Protein AF-A0A7S0H336-F1 (afdb_monomer_lite)

Sequence (105 aa):
EPITFTSLVSVNSTQRRGLWGGVVICGYAPIATGGTNMIEGLTGVSYGGTNASDFSGTLRYVRIWHGGADIGGGLGGEGSGKEINGLTLAGVGSSTTVEYVEVAF

Radius of gyration: 14.87 Å; chains: 1; bounding box: 36×26×38 Å

InterPro domains:
  IPR060488 Pectate-lyase like, beta-helix domain [PF28492] (2-103)

Secondary structure (DSSP, 8-state):
--EEE--SSPPBTTB-S-SS--EEEE--S--TTSS-EE-TT-TT-EE--S-TT----EEEEEEEES---B-SS-TTS---S-B--SEEEES--TT-EEEEEEEE-

Foldseek 3Di:
DAAEDDAPDDDDPVQFAQSEQADEQAWAAADPVGDKDAQFLDPPHIHYHHDQATASDEAERYEQTRHWHDRPQPPPDDDPVRGRDNYHYGRHHPNYHHYNYHYYD

Structure (mmCIF, N/CA/C/O backbone):
data_AF-A0A7S0H336-F1
#
_entry.id   AF-A0A7S0H336-F1
#
loop_
_atom_site.group_PDB
_atom_site.id
_atom_site.type_symbol
_atom_site.label_atom_id
_atom_site.label_alt_id
_atom_site.label_comp_id
_atom_site.label_asym_id
_atom_site.label_entity_id
_atom_site.label_seq_id
_atom_site.pdbx_PDB_ins_code
_atom_site.Cartn_x
_atom_site.Cartn_y
_atom_site.Cartn_z
_atom_site.occupancy
_atom_site.B_iso_or_equiv
_atom_site.auth_seq_id
_atom_site.auth_comp_id
_atom_site.auth_asym_id
_atom_site.auth_atom_id
_atom_site.pdbx_PDB_model_num
ATOM 1 N N . GLU A 1 1 ? -9.229 -8.213 -16.349 1.00 83.62 1 GLU A N 1
ATOM 2 C CA . GLU A 1 1 ? -7.761 -8.049 -16.326 1.00 83.62 1 GLU A CA 1
ATOM 3 C C . GLU A 1 1 ? -7.391 -7.282 -15.059 1.00 83.62 1 GLU A C 1
ATOM 5 O O . GLU A 1 1 ? -8.191 -6.425 -14.690 1.00 83.62 1 GLU A O 1
ATOM 10 N N . PRO A 1 2 ? -6.309 -7.624 -14.332 1.00 93.19 2 PRO A N 1
ATOM 11 C CA . PRO A 1 2 ? -5.933 -6.888 -13.126 1.00 93.19 2 PRO A CA 1
ATOM 12 C C . PRO A 1 2 ? -5.471 -5.464 -13.455 1.00 93.19 2 PRO A C 1
ATOM 14 O O . PRO A 1 2 ? -4.856 -5.228 -14.494 1.00 93.19 2 PRO A O 1
ATOM 17 N N . ILE A 1 3 ? -5.718 -4.528 -12.539 1.00 96.75 3 ILE A N 1
ATOM 18 C CA . ILE A 1 3 ? -5.158 -3.173 -12.621 1.00 96.75 3 ILE A CA 1
ATOM 19 C C . ILE A 1 3 ? -3.657 -3.276 -12.356 1.00 96.75 3 ILE A C 1
ATOM 21 O O . ILE A 1 3 ? -3.257 -3.867 -11.355 1.00 96.75 3 ILE A O 1
ATOM 25 N N . THR A 1 4 ? -2.827 -2.705 -13.230 1.00 95.69 4 THR A N 1
ATOM 26 C CA . THR A 1 4 ? -1.367 -2.717 -13.061 1.00 95.69 4 THR A CA 1
ATOM 27 C C . THR A 1 4 ? -0.862 -1.316 -12.748 1.00 95.69 4 THR A C 1
ATOM 29 O O . THR A 1 4 ? -0.940 -0.423 -13.589 1.00 95.69 4 THR A O 1
ATOM 32 N N . PHE A 1 5 ? -0.323 -1.138 -11.543 1.00 96.00 5 PHE A N 1
ATOM 33 C CA . PHE A 1 5 ? 0.474 0.026 -11.177 1.00 96.00 5 PHE A CA 1
ATOM 34 C C . PHE A 1 5 ? 1.951 -0.274 -11.434 1.00 96.00 5 PHE A C 1
ATOM 36 O O . PHE A 1 5 ? 2.485 -1.274 -10.949 1.00 96.00 5 PHE A O 1
ATOM 43 N N . THR A 1 6 ? 2.611 0.592 -12.198 1.00 94.00 6 THR A N 1
ATOM 44 C CA . THR A 1 6 ? 4.030 0.467 -12.549 1.00 94.00 6 THR A CA 1
ATOM 45 C C . THR A 1 6 ? 4.637 1.840 -12.837 1.00 94.00 6 THR A C 1
ATOM 47 O O . THR A 1 6 ? 3.914 2.810 -13.074 1.00 94.00 6 THR A O 1
ATOM 50 N N . SER A 1 7 ? 5.968 1.917 -12.840 1.00 90.44 7 SER A N 1
ATOM 51 C CA . SER A 1 7 ? 6.701 3.106 -13.272 1.00 90.44 7 SER A CA 1
ATOM 52 C C . SER A 1 7 ? 6.529 3.364 -14.772 1.00 90.44 7 SER A C 1
ATOM 54 O O . SER A 1 7 ? 6.399 2.431 -15.565 1.00 90.44 7 SER A O 1
ATOM 56 N N . LEU A 1 8 ? 6.590 4.641 -15.156 1.00 87.25 8 LEU A N 1
ATOM 57 C CA . LEU A 1 8 ? 6.759 5.064 -16.551 1.00 87.25 8 LEU A CA 1
ATOM 58 C C . LEU A 1 8 ? 8.213 4.913 -17.029 1.00 87.25 8 LEU A C 1
ATOM 60 O O . LEU A 1 8 ? 8.483 5.017 -18.223 1.00 87.25 8 LEU A O 1
ATOM 64 N N . VAL A 1 9 ? 9.155 4.697 -16.105 1.00 84.81 9 VAL A N 1
ATOM 65 C CA . VAL A 1 9 ? 10.564 4.466 -16.421 1.00 84.81 9 VAL A CA 1
ATOM 66 C C . VAL A 1 9 ? 10.722 3.070 -17.012 1.00 84.81 9 VAL A C 1
ATOM 68 O O . VAL A 1 9 ? 10.265 2.083 -16.435 1.00 84.81 9 VAL A O 1
ATOM 71 N N . SER A 1 10 ? 11.403 2.986 -18.155 1.00 83.69 10 SER A N 1
ATOM 72 C CA . SER A 1 10 ? 11.689 1.715 -18.814 1.00 83.69 10 SER A CA 1
ATOM 73 C C . SER A 1 10 ? 12.467 0.775 -17.899 1.00 83.69 10 SER A C 1
ATOM 75 O O . SER A 1 10 ? 13.549 1.106 -17.410 1.00 83.69 10 SER A O 1
ATOM 77 N N . VAL A 1 11 ? 11.939 -0.435 -17.735 1.00 85.31 11 VAL A N 1
ATOM 78 C CA . VAL A 1 11 ? 12.629 -1.529 -17.052 1.00 85.31 11 VAL A CA 1
ATOM 79 C C . VAL A 1 11 ? 13.837 -1.938 -17.890 1.00 85.31 11 VAL A C 1
ATOM 81 O O . VAL A 1 11 ? 13.709 -2.208 -19.085 1.00 85.31 11 VAL A O 1
ATOM 84 N N . ASN A 1 12 ? 15.011 -2.013 -17.270 1.00 81.31 12 ASN A N 1
ATOM 85 C CA . ASN A 1 12 ? 16.204 -2.565 -17.907 1.00 81.31 12 ASN A CA 1
ATOM 86 C C . ASN A 1 12 ? 16.677 -3.821 -17.161 1.00 81.31 12 ASN A C 1
ATOM 88 O O . ASN A 1 12 ? 16.233 -4.117 -16.051 1.00 81.31 12 ASN A O 1
ATOM 92 N N . SER A 1 13 ? 17.575 -4.593 -17.777 1.00 76.25 13 SER A N 1
ATOM 93 C CA . SER A 1 13 ? 18.019 -5.887 -17.237 1.00 76.25 13 SER A CA 1
ATOM 94 C C . SER A 1 13 ? 18.704 -5.789 -15.870 1.00 76.25 13 SER A C 1
ATOM 96 O O . SER A 1 13 ? 18.758 -6.786 -15.153 1.00 76.25 13 SER A O 1
ATOM 98 N N . THR A 1 14 ? 19.218 -4.612 -15.513 1.00 77.81 14 THR A N 1
ATOM 99 C CA . THR A 1 14 ? 19.980 -4.363 -14.282 1.00 77.81 14 THR A CA 1
ATOM 100 C C . THR A 1 14 ? 19.168 -3.691 -13.175 1.00 77.81 14 THR A C 1
ATOM 102 O O . THR A 1 14 ? 19.537 -3.804 -12.012 1.00 77.81 14 THR A O 1
ATOM 105 N N . GLN A 1 15 ? 18.048 -3.040 -13.501 1.00 77.94 15 GLN A N 1
ATOM 106 C CA . GLN A 1 15 ? 17.195 -2.338 -12.546 1.00 77.94 15 GLN A CA 1
ATOM 107 C C . GLN A 1 15 ? 15.731 -2.714 -12.776 1.00 77.94 15 GLN A C 1
ATOM 109 O O . GLN A 1 15 ? 15.046 -2.170 -13.642 1.00 77.94 15 GLN A O 1
ATOM 114 N N . ARG A 1 16 ? 15.266 -3.680 -11.977 1.00 84.44 16 ARG A N 1
ATOM 115 C CA . ARG A 1 16 ? 13.885 -4.182 -12.013 1.00 84.44 16 ARG A CA 1
ATOM 116 C C . ARG A 1 16 ? 13.044 -3.763 -10.807 1.00 84.44 16 ARG A C 1
ATOM 118 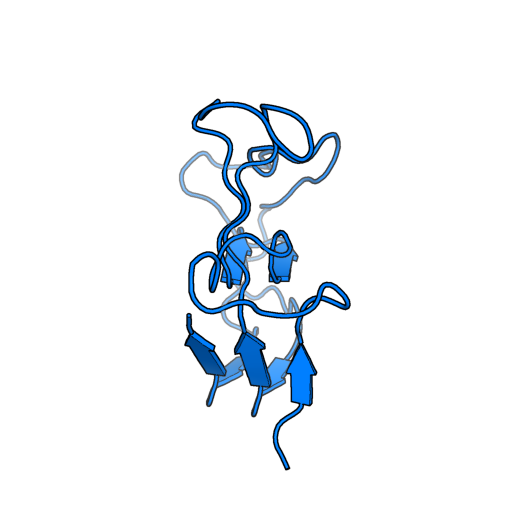O O . ARG A 1 16 ? 11.846 -3.976 -10.851 1.00 84.44 16 ARG A O 1
ATOM 125 N N . ARG A 1 17 ? 13.638 -3.136 -9.792 1.00 87.25 17 ARG A N 1
ATOM 126 C CA . ARG A 1 17 ? 12.948 -2.595 -8.610 1.00 87.25 17 ARG A CA 1
ATOM 127 C C . ARG A 1 17 ? 13.338 -1.149 -8.368 1.00 87.25 17 ARG A C 1
ATOM 129 O O . ARG A 1 17 ? 14.340 -0.682 -8.914 1.00 87.25 17 ARG A O 1
ATOM 136 N N . GLY A 1 18 ? 12.573 -0.472 -7.522 1.00 87.31 18 GLY A N 1
ATOM 137 C CA . GLY A 1 18 ? 12.834 0.908 -7.132 1.00 87.31 18 GLY A CA 1
ATOM 138 C C . GLY A 1 18 ? 12.704 1.897 -8.285 1.00 87.31 18 GLY A C 1
ATOM 139 O O . GLY A 1 18 ? 13.323 2.956 -8.260 1.00 87.31 18 GLY A O 1
ATOM 140 N N . LEU A 1 19 ? 11.915 1.554 -9.309 1.00 88.81 19 LEU A N 1
ATOM 141 C CA . LEU A 1 19 ? 11.613 2.462 -10.419 1.00 88.81 19 LEU A CA 1
ATOM 142 C C . LEU A 1 19 ? 10.549 3.500 -10.031 1.00 88.81 19 LEU A C 1
ATOM 144 O O . LEU A 1 19 ? 10.347 4.474 -10.755 1.00 88.81 19 LEU A O 1
ATOM 148 N N . TRP A 1 20 ? 9.844 3.267 -8.923 1.00 89.50 20 TRP A N 1
ATOM 149 C CA . TRP A 1 20 ? 8.925 4.185 -8.255 1.00 89.50 20 TRP A CA 1
ATOM 150 C C . TRP A 1 20 ? 8.700 3.721 -6.806 1.00 89.50 20 TRP A C 1
ATOM 152 O O . TRP A 1 20 ? 9.128 2.630 -6.429 1.00 89.50 20 TRP A O 1
ATOM 162 N N . GLY A 1 21 ? 8.051 4.548 -5.983 1.00 88.69 21 GLY A N 1
ATOM 163 C CA . GLY A 1 21 ? 7.841 4.236 -4.565 1.00 88.69 21 GLY A CA 1
ATOM 164 C C . GLY A 1 21 ? 7.004 2.972 -4.355 1.00 88.69 21 GLY A C 1
ATOM 165 O O . GLY A 1 21 ? 7.461 2.027 -3.728 1.00 88.69 21 GLY A O 1
ATOM 166 N N . GLY A 1 22 ? 5.808 2.928 -4.934 1.00 92.62 22 GLY A N 1
ATOM 167 C CA . GLY A 1 22 ? 4.814 1.887 -4.684 1.00 92.62 22 GLY A CA 1
ATOM 168 C C . GLY A 1 22 ? 3.487 2.500 -4.250 1.00 92.62 22 GLY A C 1
ATOM 169 O O . GLY A 1 22 ? 3.244 3.693 -4.449 1.00 92.62 22 GLY A O 1
ATOM 170 N N . VAL A 1 23 ? 2.619 1.685 -3.654 1.00 95.19 23 VAL A N 1
ATOM 171 C CA . VAL A 1 23 ? 1.307 2.121 -3.156 1.00 95.19 23 VAL A CA 1
ATOM 172 C C . VAL A 1 23 ? 1.334 2.215 -1.636 1.00 95.19 23 VAL A C 1
ATOM 174 O O . VAL A 1 23 ? 1.665 1.248 -0.955 1.00 95.19 23 VAL A O 1
ATOM 177 N N . VAL A 1 24 ? 0.922 3.361 -1.098 1.00 95.31 24 VAL A N 1
ATOM 178 C CA . VAL A 1 24 ? 0.738 3.568 0.343 1.00 95.31 24 VAL A CA 1
ATOM 179 C C . VAL A 1 24 ? -0.734 3.856 0.612 1.00 95.31 24 VAL A C 1
ATOM 181 O O . VAL A 1 24 ? -1.291 4.796 0.049 1.00 95.31 24 VAL A O 1
ATOM 184 N N . ILE A 1 25 ? -1.359 3.050 1.469 1.00 97.44 25 ILE A N 1
ATOM 185 C CA . ILE A 1 25 ? -2.730 3.258 1.945 1.00 97.44 25 ILE A CA 1
ATOM 186 C C . ILE A 1 25 ? -2.655 3.678 3.410 1.00 97.44 25 ILE A C 1
ATOM 188 O O . ILE A 1 25 ? -2.199 2.905 4.254 1.00 97.44 25 ILE A O 1
ATOM 192 N N . CYS A 1 26 ? -3.094 4.901 3.699 1.00 97.69 26 CYS A N 1
ATOM 193 C CA . CYS A 1 26 ? -3.142 5.466 5.044 1.00 97.69 26 CYS A CA 1
ATOM 194 C C . CYS A 1 26 ? -4.578 5.405 5.566 1.00 97.69 26 CYS A C 1
ATOM 196 O O . CYS A 1 26 ? -5.467 6.031 4.991 1.00 97.69 26 CYS A O 1
ATOM 198 N N . GLY A 1 27 ? -4.791 4.644 6.635 1.00 98.31 27 GLY A N 1
ATOM 199 C CA . GLY A 1 27 ? -6.081 4.527 7.304 1.00 98.31 27 GLY A CA 1
ATOM 200 C C . GLY A 1 27 ? -6.106 5.186 8.681 1.00 98.31 27 GLY A C 1
ATOM 201 O O . GLY A 1 27 ? -5.108 5.733 9.162 1.00 98.31 27 GLY A O 1
ATOM 202 N N . TYR A 1 28 ? -7.270 5.091 9.321 1.00 98.56 28 TYR A N 1
ATOM 203 C CA . TYR A 1 28 ? -7.565 5.669 10.637 1.00 98.56 28 TYR A CA 1
ATOM 204 C C . TYR A 1 28 ? -7.667 4.630 11.765 1.00 98.56 28 TYR A C 1
ATOM 206 O O . TYR A 1 28 ? -8.201 4.924 12.842 1.00 98.56 28 TYR A O 1
ATOM 214 N N . ALA A 1 29 ? -7.184 3.408 11.536 1.00 98.62 29 ALA A N 1
ATOM 215 C CA . ALA A 1 29 ? -7.195 2.356 12.540 1.00 98.62 29 ALA A CA 1
ATOM 216 C C . ALA A 1 29 ? -6.102 2.545 13.601 1.00 98.62 29 ALA A C 1
ATOM 218 O O . ALA A 1 29 ? -5.075 3.177 13.335 1.00 98.62 29 ALA A O 1
ATOM 219 N N . PRO A 1 30 ? -6.297 1.998 14.815 1.00 98.50 30 PRO A N 1
ATOM 220 C CA . PRO A 1 30 ? -5.291 2.049 15.864 1.00 98.50 30 PRO A CA 1
ATOM 221 C C . PRO A 1 30 ? -3.957 1.454 15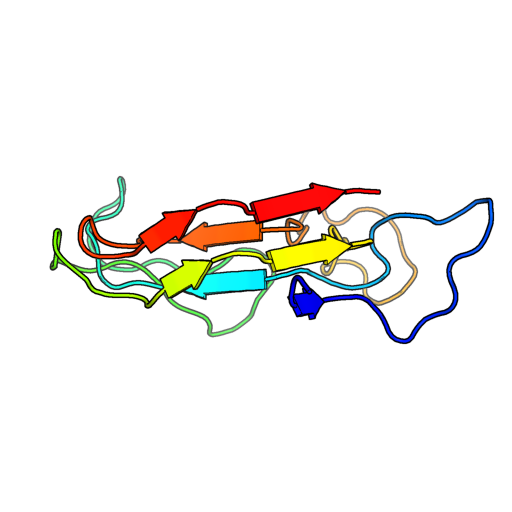.417 1.00 98.50 30 PRO A C 1
ATOM 223 O O . PRO A 1 30 ? -3.896 0.368 14.844 1.00 98.50 30 PRO A O 1
ATOM 226 N N . ILE A 1 31 ? -2.881 2.169 15.731 1.00 97.94 31 ILE A N 1
ATOM 227 C CA . ILE A 1 31 ? -1.497 1.743 15.511 1.00 97.94 31 ILE A CA 1
ATOM 228 C C . ILE A 1 31 ? -0.842 1.413 16.853 1.00 97.94 31 ILE A C 1
ATOM 230 O O . ILE A 1 31 ? -1.288 1.892 17.895 1.00 97.94 31 ILE A O 1
ATOM 234 N N . ALA A 1 32 ? 0.229 0.615 16.843 1.00 96.38 32 ALA A N 1
ATOM 235 C CA . ALA A 1 32 ? 0.867 0.116 18.068 1.00 96.38 32 ALA A CA 1
ATOM 236 C C . ALA A 1 32 ? 1.331 1.228 19.030 1.00 96.38 32 ALA A C 1
ATOM 238 O O . ALA A 1 32 ? 1.330 1.037 20.242 1.00 96.38 32 ALA A O 1
ATOM 239 N N . THR A 1 33 ? 1.697 2.399 18.501 1.00 96.38 33 THR A N 1
ATOM 240 C CA . THR A 1 33 ? 2.113 3.569 19.291 1.00 96.38 33 THR A CA 1
ATOM 241 C C . THR A 1 33 ? 0.944 4.389 19.849 1.00 96.38 33 THR A C 1
ATOM 243 O O . THR A 1 33 ? 1.171 5.301 20.637 1.00 96.38 33 THR A O 1
ATOM 246 N N . GLY A 1 34 ? -0.295 4.096 19.441 1.00 95.50 34 GLY A N 1
ATOM 247 C CA . GLY A 1 34 ? -1.460 4.950 19.671 1.00 95.50 34 GLY A CA 1
ATOM 248 C C . GLY A 1 34 ? -1.450 6.229 18.821 1.00 95.50 34 GLY A C 1
ATOM 249 O O . GLY A 1 34 ? -0.428 6.615 18.252 1.00 95.50 34 GLY A O 1
ATOM 250 N N . GLY A 1 35 ? -2.612 6.886 18.731 1.00 96.75 35 GLY A N 1
ATOM 251 C CA . GLY A 1 35 ? -2.775 8.149 18.003 1.00 96.75 35 GLY A CA 1
ATOM 252 C C . GLY A 1 35 ? -2.455 8.038 16.509 1.00 96.75 35 GLY A C 1
ATOM 253 O O . GLY A 1 35 ? -2.878 7.093 15.845 1.00 96.75 35 GLY A O 1
ATOM 254 N N . THR A 1 36 ? -1.719 9.022 15.993 1.00 98.06 36 THR A N 1
ATOM 255 C CA . THR A 1 36 ? -1.283 9.112 14.592 1.00 98.06 36 THR A CA 1
ATOM 256 C C . THR A 1 36 ? 0.238 9.116 14.490 1.00 98.06 36 THR A C 1
ATOM 258 O O . THR A 1 36 ? 0.910 9.646 15.374 1.00 98.06 36 THR A O 1
ATOM 261 N N . ASN A 1 37 ? 0.782 8.625 13.380 1.00 96.94 37 ASN A N 1
ATOM 262 C CA . ASN A 1 37 ? 2.204 8.717 13.046 1.00 96.94 37 ASN A CA 1
ATOM 263 C C . ASN A 1 37 ? 2.390 9.145 11.576 1.00 96.94 37 ASN A C 1
ATOM 265 O O . ASN A 1 37 ? 1.412 9.291 10.844 1.00 96.94 37 ASN A O 1
ATOM 269 N N . MET A 1 38 ? 3.632 9.380 11.152 1.00 93.81 38 MET A N 1
ATOM 270 C CA . MET A 1 38 ? 3.990 9.788 9.792 1.00 93.81 38 MET A CA 1
ATOM 271 C C . MET A 1 38 ? 4.588 8.625 9.006 1.00 93.81 38 MET A C 1
ATOM 273 O O . MET A 1 38 ? 5.350 7.826 9.552 1.00 93.81 38 MET A O 1
ATOM 277 N N . ILE A 1 39 ? 4.252 8.535 7.720 1.00 90.50 39 ILE A N 1
ATOM 278 C CA . ILE A 1 39 ? 4.864 7.570 6.805 1.00 90.50 39 ILE A CA 1
ATOM 279 C C . ILE A 1 39 ? 6.353 7.878 6.665 1.00 90.50 39 ILE A C 1
ATOM 281 O O . ILE A 1 39 ? 6.750 9.012 6.400 1.00 90.50 39 ILE A O 1
ATOM 285 N N . GLU A 1 40 ? 7.183 6.852 6.821 1.00 82.94 40 GLU A N 1
ATOM 286 C CA . GLU A 1 40 ? 8.617 6.986 6.617 1.00 82.94 40 GLU A CA 1
ATOM 287 C C . GLU A 1 40 ? 8.932 7.411 5.179 1.00 82.94 40 GLU A C 1
ATOM 289 O O . GLU A 1 40 ? 8.333 6.940 4.216 1.00 82.94 40 GLU A O 1
ATOM 294 N N . GLY A 1 41 ? 9.859 8.358 5.041 1.00 77.19 41 GLY A N 1
ATOM 295 C CA . GLY A 1 41 ? 10.295 8.876 3.749 1.00 77.19 41 GLY A CA 1
ATOM 296 C C . GLY A 1 41 ? 9.323 9.858 3.072 1.00 77.19 41 GLY A C 1
ATOM 297 O O . GLY A 1 41 ? 9.770 10.636 2.235 1.00 77.19 41 GLY A O 1
ATOM 298 N N . LEU A 1 42 ? 8.045 9.935 3.468 1.00 82.38 42 LEU A N 1
ATOM 299 C CA . LEU A 1 42 ? 7.098 10.930 2.941 1.00 82.38 42 LEU A CA 1
ATOM 300 C C . LEU A 1 42 ? 6.872 12.076 3.930 1.00 82.38 42 LEU A C 1
ATOM 302 O O . LEU A 1 42 ? 6.535 11.880 5.094 1.00 82.38 42 LEU A O 1
ATOM 306 N N . THR A 1 43 ? 7.009 13.313 3.453 1.00 84.69 43 THR A N 1
ATOM 307 C CA . THR A 1 43 ? 6.751 14.494 4.287 1.00 84.69 43 THR A CA 1
ATOM 308 C C . THR A 1 43 ? 5.256 14.797 4.333 1.00 84.69 43 THR A C 1
ATOM 310 O O . THR A 1 43 ? 4.623 14.965 3.295 1.00 84.69 43 THR A O 1
ATOM 313 N N . GLY A 1 44 ? 4.699 14.904 5.542 1.00 87.44 44 GLY A N 1
ATOM 314 C CA . GLY A 1 44 ? 3.321 15.357 5.760 1.00 87.44 44 GLY A CA 1
ATOM 315 C C . GLY A 1 44 ? 2.232 14.311 5.508 1.00 87.44 44 GLY A C 1
ATOM 316 O O . GLY A 1 44 ? 1.057 14.666 5.508 1.00 87.44 44 GLY A O 1
ATOM 317 N N . VAL A 1 45 ? 2.593 13.040 5.313 1.00 92.56 45 VAL A N 1
ATOM 318 C CA . VAL A 1 45 ? 1.627 11.950 5.123 1.00 92.56 45 VAL A CA 1
ATOM 319 C C . VAL A 1 45 ? 1.425 11.221 6.449 1.00 92.56 45 VAL A C 1
ATOM 321 O O . VAL A 1 45 ? 2.305 10.481 6.890 1.00 92.56 45 VAL A O 1
ATOM 324 N N . SER A 1 46 ? 0.279 11.448 7.094 1.00 96.69 46 SER A N 1
ATOM 325 C CA . SER A 1 46 ? -0.076 10.834 8.377 1.00 96.69 46 SER A CA 1
ATOM 326 C C . SER A 1 46 ? -0.948 9.586 8.218 1.00 96.69 46 SER A C 1
ATOM 328 O O . SER A 1 46 ? -1.662 9.421 7.230 1.00 96.69 46 SER A O 1
ATOM 330 N N . TYR A 1 47 ? -0.898 8.702 9.213 1.00 98.06 47 TYR A N 1
ATOM 331 C CA . TYR A 1 47 ? -1.755 7.523 9.335 1.00 98.06 47 TYR A CA 1
ATOM 332 C C . TYR A 1 47 ? -2.034 7.201 10.806 1.00 98.06 47 TYR A C 1
ATOM 334 O O . TYR A 1 47 ? -1.359 7.709 11.707 1.00 98.06 47 TYR A O 1
ATOM 342 N N . GLY A 1 48 ? -2.996 6.314 11.045 1.00 98.19 48 GLY A N 1
ATOM 343 C CA . GLY A 1 48 ? -3.404 5.891 12.378 1.00 98.19 48 GLY A CA 1
ATOM 344 C C . GLY A 1 48 ? -4.586 6.693 12.916 1.00 98.19 48 GLY A C 1
ATOM 345 O O . GLY A 1 48 ? -4.986 7.720 12.367 1.00 98.19 48 GLY A O 1
ATOM 346 N N . GLY A 1 49 ? -5.183 6.199 13.991 1.00 98.06 49 GLY A N 1
ATOM 347 C CA . GLY A 1 49 ? -6.329 6.831 14.625 1.00 98.06 49 GLY A CA 1
ATOM 348 C C . GLY A 1 49 ? -6.958 5.928 15.674 1.00 98.06 49 GLY A C 1
ATOM 349 O O . GLY A 1 49 ? -6.279 5.163 16.356 1.00 98.06 49 GLY A O 1
ATOM 350 N N . THR A 1 50 ? -8.273 6.037 15.826 1.00 98.19 50 THR A N 1
ATOM 351 C CA . THR A 1 50 ? -9.043 5.301 16.839 1.00 98.19 50 THR A CA 1
ATOM 352 C C . THR A 1 50 ? -10.109 4.387 16.234 1.00 98.19 50 THR A C 1
ATOM 354 O O . THR A 1 50 ? -10.789 3.675 16.972 1.00 98.19 50 THR A O 1
ATOM 357 N N . ASN A 1 51 ? -10.260 4.360 14.906 1.00 98.38 51 ASN A N 1
ATOM 358 C CA . ASN A 1 51 ? -11.329 3.630 14.229 1.00 98.38 51 ASN A CA 1
ATOM 359 C C . ASN A 1 51 ? -10.862 2.242 13.770 1.00 98.38 51 ASN A C 1
ATOM 361 O O . ASN A 1 51 ? -10.419 2.065 12.639 1.00 98.38 51 ASN A O 1
ATOM 365 N N . ALA A 1 52 ? -10.986 1.232 14.633 1.00 98.44 52 ALA A N 1
ATOM 366 C CA . ALA A 1 52 ? -10.568 -0.137 14.306 1.00 98.44 52 ALA A CA 1
ATOM 367 C C . ALA A 1 52 ? -11.261 -0.722 13.057 1.00 98.44 52 ALA A C 1
ATOM 369 O O . ALA A 1 52 ? -10.680 -1.560 12.371 1.00 98.44 52 ALA A O 1
ATOM 370 N N . SER A 1 53 ? -12.472 -0.258 12.739 1.00 98.56 53 SER A N 1
ATOM 371 C CA . SER A 1 53 ? -13.253 -0.673 11.569 1.00 98.56 53 SER A CA 1
ATOM 372 C C . SER A 1 53 ? -13.126 0.278 10.377 1.00 98.56 53 SER A C 1
ATOM 374 O O . SER A 1 53 ? -14.004 0.278 9.514 1.00 98.56 53 SER A O 1
ATOM 376 N N . ASP A 1 54 ? -12.080 1.108 10.326 1.00 98.69 54 ASP A N 1
ATOM 377 C CA . ASP A 1 54 ? -11.848 2.029 9.213 1.00 98.69 54 ASP A CA 1
ATOM 378 C C . ASP A 1 54 ? -11.927 1.323 7.847 1.00 98.69 54 ASP A C 1
ATOM 380 O O . ASP A 1 54 ? -11.358 0.246 7.642 1.00 98.69 54 ASP A O 1
ATOM 384 N N . PHE A 1 55 ? -12.661 1.938 6.919 1.00 98.25 55 PHE A N 1
ATOM 385 C CA . PHE A 1 55 ? -12.772 1.489 5.536 1.00 98.25 55 PHE A CA 1
ATOM 386 C C . PHE A 1 55 ? -11.838 2.338 4.678 1.00 98.25 55 PHE A C 1
ATOM 388 O O . PHE A 1 55 ? -12.254 3.315 4.058 1.00 98.25 55 PHE A O 1
ATOM 395 N N . SER A 1 56 ? -10.566 1.947 4.622 1.00 98.06 56 SER A N 1
ATOM 396 C CA . SER A 1 56 ? -9.554 2.632 3.812 1.00 98.06 56 SER A CA 1
ATOM 397 C C . SER A 1 56 ? -9.666 2.286 2.313 1.00 98.06 56 SER A C 1
ATOM 399 O O . SER A 1 56 ? -8.860 2.747 1.507 1.00 98.06 56 SER A O 1
ATOM 401 N N . GLY A 1 57 ? -10.666 1.478 1.925 1.00 97.56 57 GLY A N 1
ATOM 402 C CA . GL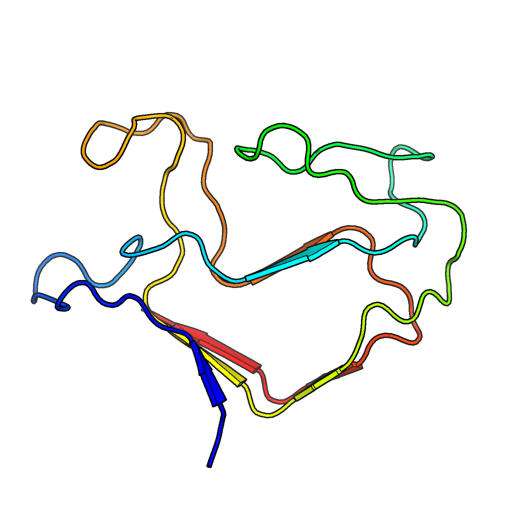Y A 1 57 ? -11.015 1.155 0.542 1.00 97.56 57 GLY A CA 1
ATOM 403 C C . 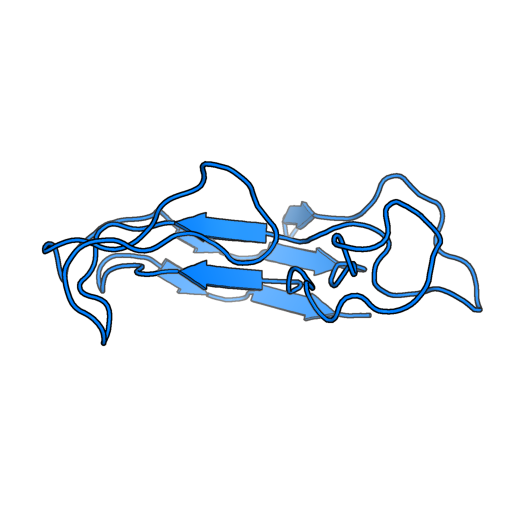GLY A 1 57 ? -11.016 -0.342 0.216 1.00 97.56 57 GLY A C 1
ATOM 404 O O . GLY A 1 57 ? -11.031 -1.213 1.087 1.00 97.56 57 GLY A O 1
ATOM 405 N N . THR A 1 58 ? -11.026 -0.647 -1.084 1.00 98.00 58 THR A N 1
ATOM 406 C CA . THR A 1 58 ? -10.928 -2.011 -1.625 1.00 98.00 58 THR A CA 1
ATOM 407 C C . THR A 1 58 ? -9.815 -2.074 -2.662 1.00 98.00 58 THR A C 1
ATOM 409 O O . THR A 1 58 ? -9.914 -1.458 -3.722 1.00 98.00 58 THR A O 1
ATOM 412 N N . LEU A 1 59 ? -8.773 -2.849 -2.365 1.00 97.88 59 LEU A N 1
ATOM 413 C CA . LEU A 1 59 ? -7.678 -3.164 -3.274 1.00 97.88 59 LEU A CA 1
ATOM 414 C C . LEU A 1 59 ? -7.840 -4.615 -3.737 1.00 97.88 59 LEU A C 1
ATOM 416 O O . LEU A 1 59 ? -7.494 -5.548 -3.013 1.00 97.88 59 LEU A O 1
ATOM 420 N N . ARG A 1 60 ? -8.414 -4.807 -4.930 1.00 97.69 60 ARG A N 1
ATOM 421 C CA . ARG A 1 60 ? -8.746 -6.138 -5.449 1.00 97.69 60 ARG A CA 1
ATOM 422 C C . ARG A 1 60 ? -8.318 -6.320 -6.900 1.00 97.69 60 ARG A C 1
ATOM 424 O O . ARG A 1 60 ? -8.598 -5.454 -7.721 1.00 97.69 60 ARG A O 1
ATOM 431 N N . TYR A 1 61 ? -7.695 -7.460 -7.216 1.00 97.62 61 TYR A N 1
ATOM 432 C CA . TYR A 1 61 ? -7.141 -7.763 -8.548 1.00 97.62 61 TYR A CA 1
ATOM 433 C C . TYR A 1 61 ? -6.152 -6.690 -9.024 1.00 97.62 61 TYR A C 1
ATOM 435 O O . TYR A 1 61 ? -6.317 -6.092 -10.090 1.00 97.62 61 TYR A O 1
ATOM 443 N N . VAL A 1 62 ? -5.120 -6.449 -8.213 1.00 98.12 62 VAL A N 1
ATOM 444 C CA . VAL A 1 62 ? -4.109 -5.415 -8.464 1.00 98.12 62 VAL A CA 1
ATOM 445 C C . VAL A 1 62 ? -2.717 -6.026 -8.567 1.00 98.12 62 VAL A C 1
ATOM 447 O O . VAL A 1 62 ? -2.332 -6.872 -7.764 1.00 98.12 62 VAL A O 1
ATOM 450 N N . ARG A 1 63 ? -1.949 -5.557 -9.547 1.00 97.44 63 ARG A N 1
ATOM 451 C CA . ARG A 1 63 ? -0.517 -5.801 -9.708 1.00 97.44 63 ARG A CA 1
ATOM 452 C C . ARG A 1 63 ? 0.247 -4.523 -9.405 1.00 97.44 63 ARG A C 1
ATOM 454 O O . ARG A 1 63 ? -0.076 -3.473 -9.957 1.00 97.44 63 ARG A O 1
ATOM 461 N N . ILE A 1 64 ? 1.253 -4.613 -8.545 1.00 97.25 64 ILE A N 1
ATOM 462 C CA . ILE A 1 64 ? 2.133 -3.501 -8.194 1.00 97.25 64 ILE A CA 1
ATOM 463 C C . ILE A 1 64 ? 3.561 -3.910 -8.530 1.00 97.25 64 ILE A C 1
ATOM 465 O O . ILE A 1 64 ? 4.159 -4.753 -7.862 1.00 97.25 64 ILE A O 1
ATOM 469 N N . TRP A 1 65 ? 4.078 -3.369 -9.624 1.00 95.12 65 TRP A N 1
ATOM 470 C CA . TRP A 1 65 ? 5.288 -3.862 -10.271 1.00 95.12 65 TRP A CA 1
ATOM 471 C C . TRP A 1 65 ? 6.403 -2.821 -10.209 1.00 95.12 65 TRP A C 1
ATOM 473 O O . TRP A 1 65 ? 6.149 -1.636 -10.420 1.00 95.12 65 TRP A O 1
ATOM 483 N N . HIS A 1 66 ? 7.639 -3.256 -9.948 1.00 93.31 66 HIS A N 1
ATOM 484 C CA . HIS A 1 66 ? 8.846 -2.416 -9.968 1.00 93.31 66 HIS A CA 1
ATOM 485 C C . HIS A 1 66 ? 8.868 -1.272 -8.927 1.00 93.31 66 HIS A C 1
ATOM 487 O O . HIS A 1 66 ? 9.576 -0.275 -9.114 1.00 93.31 66 HIS A O 1
ATOM 493 N N . GLY A 1 67 ? 8.078 -1.395 -7.851 1.00 91.69 67 GLY A N 1
ATOM 494 C CA . GLY A 1 67 ? 8.085 -0.478 -6.699 1.00 91.69 67 GLY A CA 1
ATOM 495 C C . GLY A 1 67 ? 9.320 -0.672 -5.806 1.00 91.69 67 GLY A C 1
ATOM 496 O O . GLY A 1 67 ? 10.233 -1.410 -6.178 1.00 91.69 67 GLY A O 1
ATOM 497 N N . GLY A 1 68 ? 9.368 -0.064 -4.616 1.00 87.69 68 GLY A N 1
ATOM 498 C CA . GLY A 1 68 ? 10.483 -0.298 -3.685 1.00 87.69 68 GLY A CA 1
ATOM 499 C C . GLY A 1 68 ? 11.617 0.729 -3.761 1.00 87.69 68 GLY A C 1
ATOM 500 O O . GLY A 1 68 ? 12.776 0.335 -3.661 1.00 87.69 68 GLY A O 1
ATOM 501 N N . ALA A 1 69 ? 11.338 1.999 -4.071 1.00 85.31 69 ALA A N 1
ATOM 502 C CA . ALA A 1 69 ? 12.396 3.001 -4.243 1.00 85.31 69 ALA A CA 1
ATOM 503 C C . ALA A 1 69 ? 12.957 3.488 -2.896 1.00 85.31 69 ALA A C 1
ATOM 505 O O . ALA A 1 69 ? 12.185 3.825 -1.995 1.00 85.31 69 ALA A O 1
ATOM 506 N N . ASP A 1 70 ? 14.286 3.612 -2.800 1.00 78.88 70 ASP A N 1
ATOM 507 C CA . ASP A 1 70 ? 14.928 4.438 -1.772 1.00 78.88 70 ASP A CA 1
ATOM 508 C C . ASP A 1 70 ? 14.713 5.906 -2.130 1.00 78.88 70 ASP A C 1
ATOM 510 O O . ASP A 1 70 ? 15.106 6.369 -3.204 1.00 78.88 70 ASP A O 1
ATOM 514 N N . ILE A 1 71 ? 14.026 6.624 -1.248 1.00 71.06 71 ILE A N 1
ATOM 515 C CA . ILE A 1 71 ? 13.611 8.003 -1.487 1.00 71.06 71 ILE A CA 1
ATOM 516 C C . ILE A 1 71 ? 14.380 9.022 -0.651 1.00 71.06 71 ILE A C 1
ATOM 518 O O . ILE A 1 71 ? 14.192 10.221 -0.855 1.00 71.06 71 ILE A O 1
ATOM 522 N N . GLY A 1 72 ? 15.266 8.608 0.257 1.00 56.78 72 GLY A N 1
ATOM 523 C CA . GLY A 1 72 ? 16.026 9.570 1.065 1.00 56.78 72 GLY A CA 1
ATOM 524 C C . GLY A 1 72 ? 17.383 9.978 0.485 1.00 56.78 72 GLY A C 1
ATOM 525 O O . GLY A 1 72 ? 18.055 10.797 1.106 1.00 56.78 72 GLY A O 1
ATOM 526 N N . GLY A 1 73 ? 17.769 9.479 -0.695 1.00 54.03 73 GLY A N 1
ATOM 527 C CA . GLY A 1 73 ? 18.967 9.921 -1.433 1.00 54.03 73 GLY A CA 1
ATOM 528 C C . GLY A 1 73 ? 18.703 10.871 -2.614 1.00 54.03 73 GLY A C 1
ATOM 529 O O . GLY A 1 73 ? 19.642 11.321 -3.268 1.00 54.03 73 GLY A O 1
ATOM 530 N N . GLY A 1 74 ? 17.436 11.179 -2.921 1.00 51.97 74 GLY A N 1
ATOM 531 C CA . GLY A 1 74 ? 17.063 11.695 -4.243 1.00 51.97 74 GLY A CA 1
ATOM 532 C C . GLY A 1 74 ? 17.143 10.598 -5.314 1.00 51.97 74 GLY A C 1
ATOM 533 O O . GLY A 1 74 ? 17.695 9.523 -5.089 1.00 51.97 74 GLY A O 1
ATOM 534 N N . LEU A 1 75 ? 16.551 10.843 -6.486 1.00 44.53 75 LEU A N 1
ATOM 535 C CA . LEU A 1 75 ? 16.555 9.895 -7.606 1.00 44.53 75 LEU A CA 1
ATOM 536 C C . LEU A 1 75 ? 18.004 9.656 -8.095 1.00 44.53 75 LEU A C 1
ATOM 538 O O . LEU A 1 75 ? 18.469 10.363 -8.984 1.00 44.53 75 LEU A O 1
ATOM 542 N N . GLY A 1 76 ? 18.724 8.685 -7.515 1.00 48.12 76 GLY A N 1
ATOM 543 C CA . GLY A 1 76 ? 20.012 8.199 -8.033 1.00 48.12 76 GLY A CA 1
ATOM 544 C C . GLY A 1 76 ? 21.216 8.126 -7.081 1.00 48.12 76 GLY A C 1
ATOM 545 O O . GLY A 1 76 ? 22.326 7.984 -7.586 1.00 48.12 76 GLY A O 1
ATOM 546 N N . GLY A 1 77 ? 21.066 8.205 -5.755 1.00 49.59 77 GLY A N 1
ATOM 547 C CA . GLY A 1 77 ? 22.211 8.166 -4.827 1.00 49.59 77 GLY A CA 1
ATOM 548 C C . GLY A 1 77 ? 21.975 7.287 -3.603 1.00 49.59 77 GLY A C 1
ATOM 549 O O . GLY A 1 77 ? 20.847 7.182 -3.140 1.00 49.59 77 GLY A O 1
ATOM 550 N N . GLU A 1 78 ? 23.040 6.646 -3.121 1.00 49.16 78 GLU A N 1
ATOM 551 C CA . GLU A 1 78 ? 23.076 5.637 -2.054 1.00 49.16 78 GLU A CA 1
ATOM 552 C C . GLU A 1 78 ? 22.052 5.831 -0.918 1.00 49.16 78 GLU A C 1
ATOM 554 O O . GLU A 1 78 ? 22.106 6.799 -0.165 1.00 49.16 78 GLU A O 1
ATOM 559 N N . GLY A 1 79 ? 21.168 4.840 -0.769 1.00 55.47 79 GLY A N 1
ATOM 560 C CA . GLY A 1 79 ? 20.931 4.164 0.505 1.00 55.47 79 GLY A CA 1
ATOM 561 C C . GLY A 1 79 ? 20.723 5.042 1.736 1.00 55.47 79 GLY A C 1
ATOM 562 O O . GLY A 1 79 ? 21.501 4.927 2.679 1.00 55.47 79 GLY A O 1
ATOM 563 N N . SER A 1 80 ? 19.692 5.881 1.790 1.00 60.97 80 SER A N 1
ATOM 564 C CA . SER A 1 80 ? 19.354 6.574 3.045 1.00 60.97 80 SER A CA 1
ATOM 565 C C . SER A 1 80 ? 18.687 5.648 4.072 1.00 60.97 80 SER A C 1
ATOM 567 O O . SER A 1 80 ? 18.512 6.026 5.232 1.00 60.97 80 SER A O 1
ATOM 569 N N . GLY A 1 81 ? 18.255 4.463 3.619 1.00 60.81 81 GLY A N 1
ATOM 570 C CA . GLY A 1 81 ? 17.414 3.532 4.370 1.00 60.81 81 GLY A CA 1
ATOM 571 C C . GLY A 1 81 ? 15.940 3.944 4.425 1.00 60.81 81 GLY A C 1
ATOM 572 O O . GLY A 1 81 ? 15.125 3.192 4.949 1.00 60.81 81 GLY A O 1
ATOM 573 N N . LYS A 1 82 ? 15.577 5.112 3.876 1.00 67.12 82 LYS A N 1
ATOM 574 C CA . LYS A 1 82 ? 14.189 5.576 3.778 1.00 67.12 82 LYS A CA 1
ATOM 575 C C . LYS A 1 82 ? 13.588 5.090 2.469 1.00 67.12 82 LYS A C 1
ATOM 577 O O . LYS A 1 82 ? 13.589 5.806 1.468 1.00 67.12 82 LYS A O 1
ATOM 582 N N . GLU A 1 83 ? 13.089 3.864 2.483 1.00 74.56 83 GLU A N 1
ATOM 583 C CA . GLU A 1 83 ? 12.514 3.198 1.316 1.00 74.56 83 GLU A CA 1
ATOM 584 C C . GLU A 1 83 ? 10.979 3.173 1.389 1.00 74.56 83 GLU A C 1
ATOM 586 O O . GLU A 1 83 ? 10.394 2.954 2.450 1.00 74.56 83 GLU A O 1
ATOM 591 N N . ILE A 1 84 ? 10.307 3.369 0.251 1.00 82.88 84 ILE A N 1
ATOM 592 C CA . ILE A 1 84 ? 8.871 3.069 0.133 1.00 82.88 84 ILE A CA 1
ATOM 593 C C . ILE A 1 84 ? 8.728 1.657 -0.404 1.00 82.88 84 ILE A C 1
ATOM 595 O O . ILE A 1 84 ? 9.283 1.340 -1.449 1.00 82.88 84 ILE A O 1
ATOM 599 N N . ASN A 1 85 ? 7.962 0.820 0.295 1.00 87.25 85 ASN A N 1
ATOM 600 C CA . ASN A 1 85 ? 7.665 -0.541 -0.142 1.00 87.25 85 ASN A CA 1
ATOM 601 C C . ASN A 1 85 ? 6.763 -0.555 -1.381 1.00 87.25 85 ASN A C 1
ATOM 603 O O . ASN A 1 85 ? 5.966 0.356 -1.598 1.00 87.25 85 ASN A O 1
ATOM 607 N N . GLY A 1 86 ? 6.779 -1.666 -2.126 1.00 92.19 86 GLY A N 1
ATOM 608 C CA . GLY A 1 86 ? 5.814 -1.884 -3.208 1.00 92.19 86 GLY A CA 1
ATOM 609 C C . GLY A 1 86 ? 4.358 -1.736 -2.741 1.00 92.19 86 GLY A C 1
ATOM 610 O O . GLY A 1 86 ? 3.563 -1.096 -3.421 1.00 92.19 86 GLY A O 1
ATOM 611 N N . LEU A 1 87 ? 4.021 -2.234 -1.547 1.00 95.75 87 LEU A N 1
ATOM 612 C CA . LEU A 1 87 ? 2.740 -1.976 -0.888 1.00 95.75 87 LEU A CA 1
ATOM 613 C C . LEU A 1 87 ? 2.951 -1.694 0.602 1.00 95.75 87 LEU A C 1
ATOM 615 O O . LEU A 1 87 ? 3.549 -2.505 1.307 1.00 95.75 87 LEU A O 1
ATOM 619 N N . THR A 1 88 ? 2.387 -0.589 1.084 1.00 95.38 88 THR A N 1
ATOM 620 C CA . THR A 1 88 ? 2.328 -0.233 2.504 1.00 95.38 88 THR A CA 1
ATOM 621 C C . THR A 1 88 ? 0.873 -0.069 2.933 1.00 95.38 88 THR A C 1
ATOM 623 O O . THR A 1 88 ? 0.140 0.746 2.373 1.00 95.38 88 THR A O 1
ATOM 626 N N . LEU A 1 89 ? 0.466 -0.819 3.960 1.00 97.12 89 LEU A N 1
ATOM 627 C CA . LEU A 1 89 ? -0.845 -0.716 4.605 1.00 97.12 89 LEU A CA 1
ATOM 628 C C . LEU A 1 89 ? -0.667 -0.092 5.992 1.00 97.12 89 LEU A C 1
ATOM 630 O O . LEU A 1 89 ? -0.368 -0.781 6.966 1.00 97.12 89 LEU A O 1
ATOM 634 N N . ALA A 1 90 ? -0.799 1.227 6.076 1.00 97.12 90 ALA A N 1
ATOM 635 C CA . ALA A 1 90 ? -0.489 1.989 7.275 1.00 97.12 90 ALA A CA 1
ATOM 636 C C . ALA A 1 90 ? -1.770 2.320 8.048 1.00 97.12 90 ALA A C 1
ATOM 638 O O . ALA A 1 90 ? -2.541 3.189 7.648 1.00 97.12 90 ALA A O 1
ATOM 639 N N . GLY A 1 91 ? -2.001 1.619 9.162 1.00 97.81 91 GLY A N 1
ATOM 640 C CA . GLY A 1 91 ? -3.164 1.860 10.023 1.00 97.81 91 GLY A CA 1
ATOM 641 C C . GLY A 1 91 ? -4.507 1.638 9.321 1.00 97.81 91 GLY A C 1
ATOM 642 O O . GLY A 1 91 ? -5.444 2.390 9.564 1.00 97.81 91 GLY A O 1
ATOM 643 N N . VAL A 1 92 ? -4.609 0.647 8.430 1.00 98.56 92 VAL A N 1
ATOM 644 C CA . VAL A 1 92 ? -5.875 0.305 7.758 1.00 98.56 92 VAL A CA 1
ATOM 645 C C . VAL A 1 92 ? -6.786 -0.508 8.679 1.00 98.56 92 VAL A C 1
ATOM 647 O O . VAL A 1 92 ? -6.314 -1.347 9.448 1.00 98.56 92 VAL A O 1
ATOM 650 N N . GLY A 1 93 ? -8.091 -0.245 8.624 1.00 98.44 93 GLY A N 1
ATOM 651 C CA . GLY A 1 93 ? -9.071 -0.897 9.497 1.00 98.44 93 GLY A CA 1
ATOM 652 C C . GLY A 1 93 ? -9.596 -2.221 8.957 1.00 98.44 93 GLY A C 1
ATOM 653 O O . GLY A 1 93 ? -9.434 -2.544 7.780 1.00 98.44 93 GLY A O 1
ATOM 654 N N . SER A 1 94 ? -10.272 -2.979 9.823 1.00 98.25 94 SER A N 1
ATOM 655 C CA . SER A 1 94 ? -10.773 -4.329 9.523 1.00 98.25 94 SER A CA 1
ATOM 656 C C . SER A 1 94 ? -11.844 -4.387 8.431 1.00 98.25 94 SER A C 1
ATOM 658 O O . SER A 1 94 ? -12.091 -5.457 7.882 1.00 98.25 94 SER A O 1
ATOM 660 N N . SER A 1 95 ? -12.462 -3.254 8.094 1.00 98.50 95 SER A N 1
ATOM 661 C CA . SER A 1 95 ? -13.414 -3.156 6.982 1.00 98.50 95 SER A CA 1
ATOM 662 C C . SER A 1 95 ? -12.718 -3.005 5.622 1.00 98.50 95 SER A C 1
ATOM 664 O O . SER A 1 95 ? -13.367 -3.130 4.586 1.00 98.50 95 SER A O 1
ATOM 666 N N . THR A 1 96 ? -11.412 -2.720 5.596 1.00 98.62 96 THR A N 1
ATOM 667 C CA . THR A 1 96 ? -10.630 -2.573 4.360 1.00 98.62 96 THR A CA 1
ATOM 668 C C . THR A 1 96 ? -10.429 -3.933 3.700 1.00 98.62 96 THR A C 1
ATOM 670 O O . 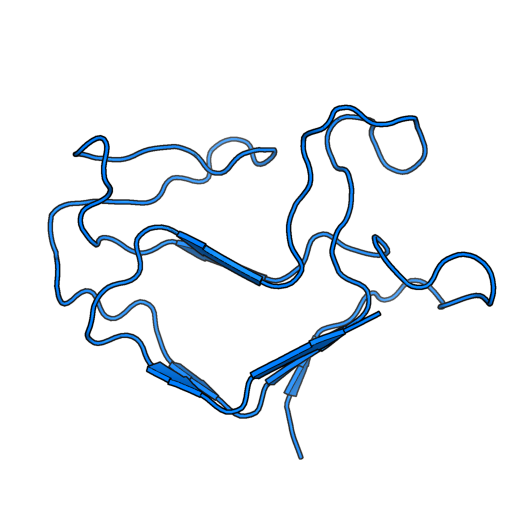THR A 1 96 ? -10.026 -4.896 4.346 1.00 98.62 96 THR A O 1
ATOM 673 N N . THR A 1 97 ? -10.676 -4.017 2.394 1.00 98.50 97 THR A N 1
ATOM 674 C CA . THR A 1 97 ? -10.501 -5.263 1.633 1.00 98.50 97 THR A CA 1
ATOM 675 C C . THR A 1 97 ? -9.199 -5.219 0.842 1.00 98.50 97 THR A C 1
ATOM 677 O O . THR A 1 97 ? -8.998 -4.307 0.041 1.00 98.50 97 THR A O 1
ATOM 680 N N . VAL A 1 98 ? -8.334 -6.219 1.032 1.00 98.00 98 VAL A N 1
ATOM 681 C CA . VAL A 1 98 ? -7.089 -6.403 0.270 1.00 98.00 98 VAL A CA 1
ATOM 682 C C . VAL A 1 98 ? -7.015 -7.857 -0.188 1.00 98.00 98 VAL A C 1
ATOM 684 O O . VAL A 1 98 ? -6.732 -8.749 0.605 1.00 98.00 98 VAL A O 1
ATOM 687 N N . GLU A 1 99 ? -7.304 -8.111 -1.464 1.00 97.81 99 GLU A N 1
ATOM 688 C CA . GLU A 1 99 ? -7.440 -9.471 -2.004 1.00 97.81 99 GLU A CA 1
ATOM 689 C C . GLU A 1 99 ? -6.888 -9.571 -3.429 1.00 97.81 99 GLU A C 1
ATOM 691 O O . GLU A 1 99 ? -7.062 -8.668 -4.244 1.00 97.81 99 GLU A O 1
ATOM 696 N N . TYR A 1 100 ? -6.276 -10.705 -3.779 1.00 97.69 100 TYR A N 1
ATOM 697 C CA . TYR A 1 100 ? -5.716 -10.930 -5.123 1.00 97.69 100 TYR A CA 1
ATOM 698 C C . TYR A 1 100 ? -4.742 -9.815 -5.549 1.00 97.69 100 TYR A C 1
ATOM 700 O O . TYR A 1 100 ? -4.852 -9.260 -6.647 1.00 97.69 100 TYR A O 1
ATOM 708 N N . VAL A 1 101 ? -3.821 -9.463 -4.647 1.00 98.00 101 VAL A N 1
ATOM 709 C CA . VAL A 1 101 ? -2.793 -8.443 -4.874 1.00 98.00 101 VAL A CA 1
ATOM 710 C C . VAL A 1 101 ? -1.442 -9.114 -5.082 1.00 98.00 101 VAL A C 1
ATOM 712 O O . VAL A 1 101 ? -1.022 -9.939 -4.274 1.00 98.00 101 VAL A O 1
ATOM 715 N N . GLU A 1 102 ? -0.766 -8.749 -6.164 1.00 97.12 102 GLU A N 1
ATOM 716 C CA . GLU A 1 102 ? 0.596 -9.174 -6.477 1.00 97.12 102 GLU A CA 1
ATOM 717 C C . GLU A 1 102 ? 1.540 -7.977 -6.359 1.00 97.12 102 GLU A C 1
ATOM 719 O O . GLU A 1 102 ? 1.276 -6.914 -6.923 1.00 97.12 102 GLU A O 1
ATOM 724 N N . VAL A 1 103 ? 2.659 -8.169 -5.660 1.00 95.94 103 VAL A N 1
ATOM 725 C CA . VAL A 1 103 ? 3.775 -7.219 -5.617 1.00 95.94 103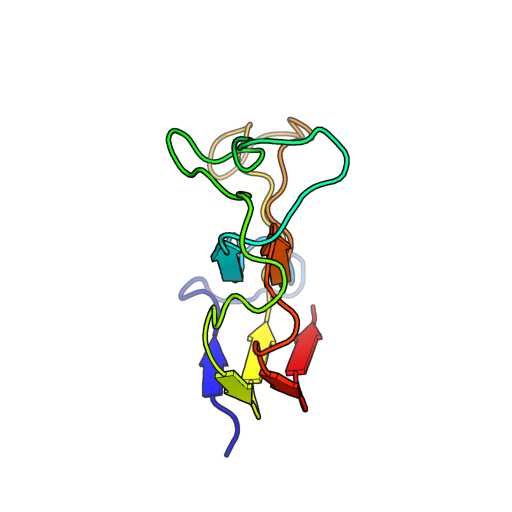 VAL A CA 1
ATOM 726 C C . VAL A 1 103 ? 5.011 -7.937 -6.131 1.00 95.94 103 VAL A C 1
ATOM 728 O O . VAL A 1 103 ? 5.329 -9.021 -5.641 1.00 95.94 103 VAL A O 1
ATOM 731 N N . ALA A 1 104 ? 5.691 -7.367 -7.125 1.00 92.31 104 ALA A N 1
ATOM 732 C CA . ALA A 1 104 ? 6.806 -8.049 -7.769 1.00 92.31 104 ALA A CA 1
ATOM 733 C C . ALA A 1 104 ? 7.865 -7.106 -8.367 1.00 92.31 104 ALA A C 1
ATOM 735 O O . ALA A 1 104 ? 7.582 -5.943 -8.677 1.00 92.31 104 ALA A O 1
ATOM 736 N N . PHE A 1 105 ? 9.035 -7.729 -8.585 1.00 82.50 105 PHE A N 1
ATOM 737 C CA . PHE A 1 105 ? 10.272 -7.273 -9.245 1.00 82.50 105 PHE A CA 1
ATOM 738 C C . PHE A 1 105 ? 11.102 -6.233 -8.511 1.00 82.50 105 PHE A C 1
ATOM 740 O O . PHE A 1 105 ? 10.552 -5.202 -8.070 1.00 82.50 105 PHE A O 1
#

Organism: NCBI:txid1561963

pLDDT: mean 88.62, std 13.56, range [44.53, 98.69]